Protein AF-A0ABD5JJZ3-F1 (afdb_monomer_lite)

Radius of gyration: 14.33 Å; chains: 1; bounding box: 28×43×40 Å

pLDDT: mean 74.28, std 15.23, range [34.06, 93.56]

Organism: NCBI:txid68175

Secondary structure (DSSP, 8-state):
-----TT--SPEEEE-SS-EEEEEE-BTTBEEEE--S--BTTB-EEEEEEEETTEEEEE-PBPSSSSS--EEEEPTT-EEEEEEEESS---

Structure (mmCIF, N/CA/C/O backbone):
data_AF-A0ABD5JJZ3-F1
#
_entry.id   AF-A0ABD5JJZ3-F1
#
loop_
_atom_site.group_PDB
_atom_site.id
_atom_site.type_symbol
_atom_site.label_atom_id
_atom_site.label_alt_id
_atom_site.label_comp_id
_atom_site.label_asym_id
_atom_site.label_entity_id
_atom_site.label_seq_id
_atom_site.pdbx_PDB_ins_code
_atom_site.Cartn_x
_atom_site.Cartn_y
_atom_site.Cartn_z
_atom_site.occupancy
_atom_site.B_iso_or_equiv
_atom_site.auth_seq_id
_atom_site.auth_comp_id
_atom_site.auth_asym_id
_atom_site.auth_atom_id
_atom_site.pdbx_PDB_model_num
ATOM 1 N N . MET A 1 1 ? 7.682 30.176 21.790 1.00 34.06 1 MET A N 1
ATOM 2 C CA . MET A 1 1 ? 6.903 30.206 20.539 1.00 34.06 1 MET A CA 1
ATOM 3 C C . MET A 1 1 ? 7.160 28.875 19.869 1.00 34.06 1 MET A C 1
ATOM 5 O O . MET A 1 1 ? 8.290 28.617 19.487 1.00 34.06 1 MET A O 1
ATOM 9 N N . SER A 1 2 ? 6.186 27.973 19.935 1.00 37.84 2 SER A N 1
ATOM 10 C CA . SER A 1 2 ? 6.257 26.631 19.358 1.00 37.84 2 SER A CA 1
ATOM 11 C C . SER A 1 2 ? 6.127 26.757 17.848 1.00 37.84 2 SER A C 1
ATOM 13 O O . SER A 1 2 ? 5.046 27.078 17.353 1.00 37.84 2 SER A O 1
ATOM 15 N N . ASP A 1 3 ? 7.249 26.569 17.162 1.00 37.41 3 ASP A N 1
ATOM 16 C CA . ASP A 1 3 ? 7.314 26.533 15.710 1.00 37.41 3 ASP A CA 1
ATOM 17 C C . ASP A 1 3 ? 6.438 25.372 15.235 1.00 37.41 3 ASP A C 1
ATOM 19 O O . ASP A 1 3 ? 6.684 24.202 15.532 1.00 37.41 3 ASP A O 1
ATOM 23 N N . SER A 1 4 ? 5.308 25.727 14.637 1.00 42.09 4 SER A N 1
ATOM 24 C CA . SER A 1 4 ? 4.420 24.773 14.000 1.00 42.09 4 SER A CA 1
ATOM 25 C C . SER A 1 4 ? 4.981 24.575 12.605 1.00 42.09 4 SER A C 1
ATOM 27 O O . SER A 1 4 ? 4.770 25.424 11.743 1.00 42.09 4 SER A O 1
ATOM 29 N N . ASP A 1 5 ? 5.708 23.476 12.407 1.00 43.28 5 ASP A N 1
ATOM 30 C CA . ASP A 1 5 ? 6.145 22.995 11.096 1.00 43.28 5 ASP A CA 1
ATOM 31 C C . ASP A 1 5 ? 4.919 22.713 10.210 1.00 43.28 5 ASP A C 1
ATOM 33 O O . ASP A 1 5 ? 4.427 21.588 10.080 1.00 43.28 5 ASP A O 1
ATOM 37 N N . VAL A 1 6 ? 4.393 23.764 9.585 1.00 47.75 6 VAL A N 1
ATOM 38 C CA . VAL A 1 6 ? 3.426 23.661 8.498 1.00 47.75 6 VAL A CA 1
ATOM 39 C C . VAL A 1 6 ? 4.200 23.188 7.271 1.00 47.75 6 VAL A C 1
ATOM 41 O O . VAL A 1 6 ? 4.755 23.994 6.529 1.00 47.75 6 VAL A O 1
ATOM 44 N N . GLY A 1 7 ? 4.263 21.869 7.058 1.00 41.75 7 GLY A N 1
ATOM 45 C CA . GLY A 1 7 ? 4.842 21.354 5.815 1.00 41.75 7 GLY A CA 1
ATOM 46 C C . GLY A 1 7 ? 5.086 19.857 5.635 1.00 41.75 7 GLY A C 1
ATOM 47 O O . GLY A 1 7 ? 5.566 19.489 4.572 1.00 41.75 7 GLY A O 1
ATOM 48 N N . THR A 1 8 ? 4.770 18.964 6.577 1.00 43.38 8 THR A N 1
ATOM 49 C CA . THR A 1 8 ? 4.887 17.499 6.352 1.00 43.38 8 THR A CA 1
ATOM 50 C C . THR A 1 8 ? 3.632 16.864 5.739 1.00 43.38 8 THR A C 1
ATOM 52 O O . THR A 1 8 ? 3.556 15.648 5.594 1.00 43.38 8 THR A O 1
ATOM 55 N N . GLY A 1 9 ? 2.651 17.673 5.324 1.00 46.19 9 GLY A N 1
ATOM 56 C CA . GLY A 1 9 ? 1.361 17.235 4.776 1.00 46.19 9 GLY A CA 1
ATOM 57 C C . GLY A 1 9 ? 1.393 16.707 3.337 1.00 46.19 9 GLY A C 1
ATOM 58 O O . GLY A 1 9 ? 0.378 16.776 2.657 1.00 46.19 9 GLY A O 1
ATOM 59 N N . GLY A 1 10 ? 2.534 16.233 2.836 1.00 51.69 10 GLY A N 1
ATOM 60 C CA . GLY A 1 10 ? 2.576 15.475 1.583 1.00 51.69 10 GLY A CA 1
ATOM 61 C C . GLY A 1 10 ? 2.145 14.024 1.822 1.00 51.69 10 GLY A C 1
ATOM 62 O O . GLY A 1 10 ? 2.264 13.534 2.948 1.00 51.69 10 GLY A O 1
ATOM 63 N N . PRO A 1 11 ? 1.653 13.300 0.803 1.00 63.81 11 PRO A N 1
ATOM 64 C CA . PRO A 1 11 ? 1.325 11.894 0.979 1.00 63.81 11 PRO A CA 1
ATOM 65 C C . PRO A 1 11 ? 2.582 11.110 1.377 1.00 63.81 11 PRO A C 1
ATOM 67 O O . PRO A 1 11 ? 3.617 11.206 0.713 1.00 63.81 11 PRO A O 1
ATOM 70 N N . ALA A 1 12 ? 2.499 10.322 2.452 1.00 68.94 12 ALA A N 1
ATOM 71 C CA . ALA A 1 12 ? 3.624 9.499 2.893 1.00 68.94 12 ALA A CA 1
ATOM 72 C C . ALA A 1 12 ? 4.010 8.506 1.786 1.00 68.94 12 ALA A C 1
ATOM 74 O O . ALA A 1 12 ? 3.148 7.833 1.223 1.00 68.94 12 ALA A O 1
ATOM 75 N N . VAL A 1 13 ? 5.298 8.417 1.453 1.00 71.50 13 VAL A N 1
ATOM 76 C CA . VAL A 1 13 ? 5.785 7.533 0.387 1.00 71.50 13 VAL A CA 1
ATOM 77 C C . VAL A 1 13 ? 6.150 6.172 0.971 1.00 71.50 13 VAL A C 1
ATOM 79 O O . VAL A 1 13 ? 7.123 6.049 1.715 1.00 71.50 13 VAL A O 1
ATOM 82 N N . ILE A 1 14 ? 5.399 5.138 0.596 1.00 73.50 14 ILE A N 1
ATOM 83 C CA . ILE A 1 14 ? 5.637 3.752 1.009 1.00 73.50 14 ILE A CA 1
ATOM 84 C C . ILE A 1 14 ? 6.340 3.028 -0.140 1.00 73.50 14 ILE A C 1
ATOM 86 O O . ILE A 1 14 ? 5.741 2.769 -1.187 1.00 73.50 14 ILE A O 1
ATOM 90 N N . LYS A 1 15 ? 7.624 2.710 0.053 1.00 71.62 15 LYS A N 1
ATOM 91 C CA . LYS A 1 15 ? 8.418 1.907 -0.887 1.00 71.62 15 LYS A CA 1
ATOM 92 C C . LYS A 1 15 ? 8.335 0.443 -0.484 1.00 71.62 15 LYS A C 1
ATOM 94 O O . LYS A 1 15 ? 8.748 0.086 0.617 1.00 71.62 15 LYS A O 1
ATOM 99 N N . SER A 1 16 ? 7.824 -0.403 -1.369 1.00 70.12 16 SER A N 1
ATOM 100 C CA . SER A 1 16 ? 7.819 -1.846 -1.135 1.00 70.12 16 SER A CA 1
ATOM 101 C C . SER A 1 16 ? 9.098 -2.479 -1.670 1.00 70.12 16 SER A C 1
ATOM 103 O O . SER A 1 16 ? 9.490 -2.203 -2.799 1.00 70.12 16 SER A O 1
ATOM 105 N N . THR A 1 17 ? 9.734 -3.339 -0.880 1.00 70.94 17 THR A N 1
ATOM 106 C CA . THR A 1 17 ? 10.921 -4.122 -1.276 1.00 70.94 17 THR A CA 1
ATOM 107 C C . THR A 1 17 ? 10.675 -5.634 -1.232 1.00 70.94 17 THR A C 1
ATOM 109 O O . THR A 1 17 ? 11.587 -6.414 -1.489 1.00 70.94 17 THR A O 1
ATOM 112 N N . GLY A 1 18 ? 9.447 -6.047 -0.910 1.00 74.81 18 GLY A N 1
ATOM 113 C CA . GLY A 1 18 ? 9.014 -7.435 -0.784 1.00 74.81 18 GLY A CA 1
ATOM 114 C C . GLY A 1 18 ? 7.612 -7.519 -0.173 1.00 74.81 18 GLY A C 1
ATOM 115 O O . GLY A 1 18 ? 6.967 -6.494 0.073 1.00 74.81 18 GLY A O 1
ATOM 116 N N . ASN A 1 19 ? 7.133 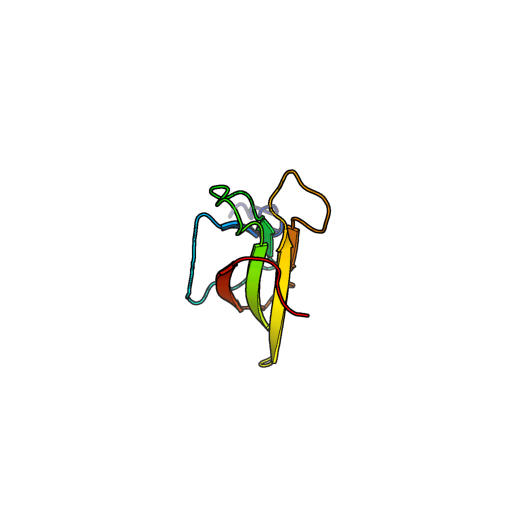-8.743 0.064 1.00 82.75 19 ASN A N 1
ATOM 117 C CA . ASN A 1 19 ? 5.851 -8.966 0.731 1.00 82.75 19 ASN A CA 1
ATOM 118 C C . ASN A 1 19 ? 5.837 -8.311 2.113 1.00 82.75 19 ASN A C 1
ATOM 120 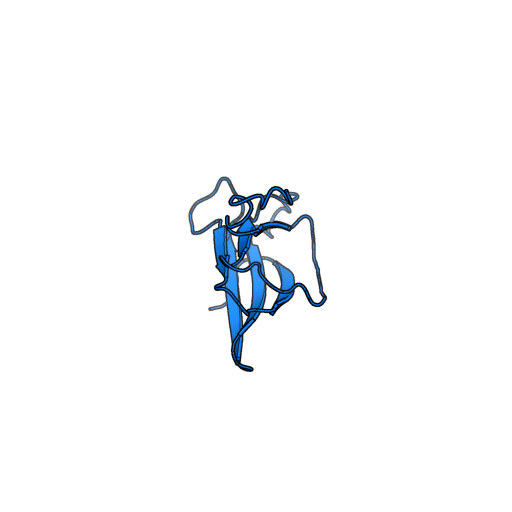O O . ASN A 1 19 ? 6.779 -8.449 2.892 1.00 82.75 19 ASN A O 1
ATOM 124 N N . TRP A 1 20 ? 4.737 -7.642 2.432 1.00 84.56 20 TRP A N 1
ATOM 125 C CA . TRP A 1 20 ? 4.526 -7.000 3.717 1.00 84.56 20 TRP A CA 1
ATOM 126 C C . TRP A 1 20 ? 3.083 -7.187 4.184 1.00 84.56 20 TRP A C 1
ATOM 128 O O . TRP A 1 20 ? 2.140 -7.158 3.392 1.00 84.56 20 TRP A O 1
ATOM 138 N N . ARG A 1 21 ? 2.914 -7.360 5.495 1.00 89.12 21 ARG A N 1
ATOM 139 C CA . ARG A 1 21 ? 1.626 -7.350 6.192 1.00 89.12 21 ARG A CA 1
ATOM 140 C C . ARG A 1 21 ? 1.779 -6.574 7.491 1.00 89.12 21 ARG A C 1
ATOM 142 O O . ARG A 1 21 ? 2.813 -6.675 8.148 1.00 89.12 21 ARG A O 1
ATOM 149 N N . GLY A 1 22 ? 0.747 -5.839 7.875 1.00 88.12 22 GLY A N 1
ATOM 150 C CA . GLY A 1 22 ? 0.752 -5.074 9.115 1.00 88.12 22 GLY A CA 1
ATOM 151 C C . GLY A 1 22 ? -0.403 -4.091 9.178 1.00 88.12 22 GLY A C 1
ATOM 152 O O . GLY A 1 22 ? -1.399 -4.249 8.485 1.00 88.12 22 GLY A O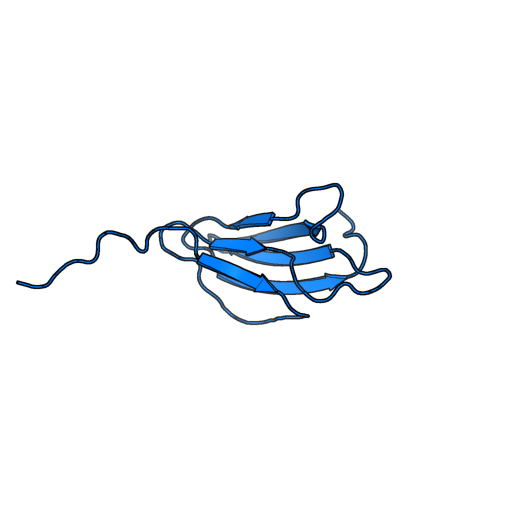 1
ATOM 153 N N . SER A 1 23 ? -0.262 -3.074 10.018 1.00 89.88 23 SER A N 1
ATOM 154 C CA . SER A 1 23 ? -1.188 -1.948 10.086 1.00 89.88 23 SER A CA 1
ATOM 155 C C . SER A 1 23 ? -0.374 -0.674 9.944 1.00 89.88 23 SER A C 1
ATOM 157 O O . SER A 1 23 ? 0.426 -0.348 10.823 1.00 89.88 23 SER A O 1
ATOM 159 N N . HIS A 1 24 ? -0.520 0.001 8.808 1.00 87.38 24 HIS A N 1
ATOM 160 C CA . HIS A 1 24 ? 0.150 1.267 8.546 1.00 87.38 24 HIS A CA 1
ATOM 161 C C . HIS A 1 24 ? -0.902 2.330 8.204 1.00 87.38 24 HIS A C 1
ATOM 163 O O . HIS A 1 24 ? -1.409 2.336 7.077 1.00 87.38 24 HIS A O 1
ATOM 169 N N . PRO A 1 25 ? -1.283 3.190 9.166 1.00 87.50 25 PRO A N 1
ATOM 170 C CA . PRO A 1 25 ? -2.226 4.268 8.905 1.00 87.50 25 PRO A CA 1
ATOM 171 C C . PRO A 1 25 ? -1.616 5.275 7.928 1.00 87.50 25 PRO A C 1
ATOM 173 O O . PRO A 1 25 ? -0.431 5.603 8.005 1.00 87.50 25 PRO A O 1
ATOM 176 N N . THR A 1 26 ? -2.428 5.767 6.999 1.00 84.19 26 THR A N 1
ATOM 177 C CA . THR A 1 26 ? -2.020 6.815 6.063 1.00 84.19 26 THR A CA 1
ATOM 178 C C . THR A 1 26 ? -1.882 8.166 6.757 1.00 84.19 26 THR A C 1
ATOM 180 O O . THR A 1 26 ? -2.561 8.429 7.752 1.00 84.19 26 THR A O 1
ATOM 183 N N . GLY A 1 27 ? -1.058 9.054 6.196 1.00 77.44 27 GLY A N 1
ATOM 184 C CA . GLY A 1 27 ? -0.939 10.432 6.677 1.00 77.44 27 GLY A CA 1
ATOM 185 C C . GLY A 1 27 ? -2.218 11.258 6.479 1.00 77.44 27 GLY A C 1
ATOM 186 O O . GLY A 1 27 ? -3.170 10.827 5.829 1.00 77.44 27 GLY A O 1
ATOM 187 N N . ILE A 1 28 ? -2.218 12.487 7.007 1.00 76.69 28 ILE A N 1
ATOM 188 C CA . ILE A 1 28 ? -3.342 13.445 6.906 1.00 76.69 28 ILE A CA 1
ATOM 189 C C . ILE A 1 28 ? -3.675 13.791 5.443 1.00 76.69 28 ILE A C 1
ATOM 191 O O . ILE A 1 28 ? -4.815 14.103 5.129 1.00 76.69 28 ILE A O 1
ATOM 195 N N . ALA A 1 29 ? -2.696 13.699 4.542 1.00 80.06 29 ALA A N 1
ATOM 196 C CA . ALA A 1 29 ? -2.876 13.888 3.102 1.00 80.06 29 ALA A CA 1
ATOM 197 C C . ALA A 1 29 ? -2.914 12.566 2.313 1.00 80.06 29 ALA A C 1
ATOM 199 O O . ALA A 1 29 ? -2.724 12.559 1.096 1.00 80.06 29 ALA A O 1
ATOM 200 N N . GLY A 1 30 ? -3.110 11.440 3.001 1.00 83.62 30 GLY A N 1
ATOM 201 C CA . GLY A 1 30 ? -3.006 10.106 2.426 1.00 83.62 30 GLY A CA 1
ATOM 202 C C . GLY A 1 30 ? -1.568 9.590 2.342 1.00 83.62 30 GLY A C 1
ATOM 203 O O . GLY A 1 30 ? -0.637 10.129 2.951 1.00 83.62 30 GLY A O 1
ATOM 204 N N . SER A 1 31 ? -1.390 8.515 1.582 1.00 84.56 31 SER A N 1
ATOM 205 C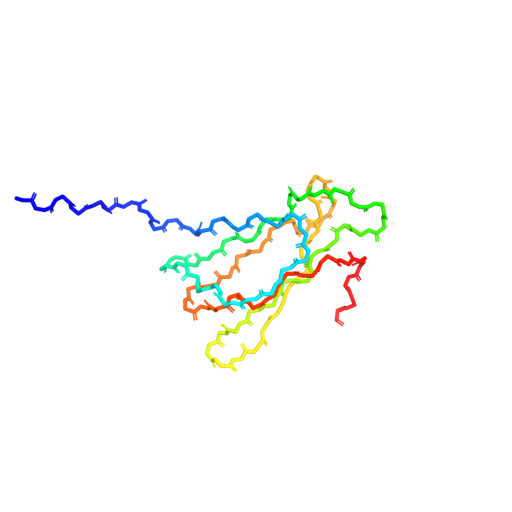 CA . SER A 1 31 ? -0.089 7.894 1.325 1.00 84.56 31 SER A CA 1
ATOM 206 C C . SER A 1 31 ? 0.024 7.481 -0.134 1.00 84.56 31 SER A C 1
ATOM 208 O O . SER A 1 31 ? -0.937 7.002 -0.726 1.00 84.56 31 SER A O 1
ATOM 210 N N . THR A 1 32 ? 1.207 7.628 -0.722 1.00 83.38 32 THR A N 1
ATOM 211 C CA . THR A 1 32 ? 1.499 7.087 -2.050 1.00 83.38 32 THR A CA 1
ATOM 212 C C . THR A 1 32 ? 2.323 5.818 -1.919 1.00 83.38 32 THR A C 1
ATOM 214 O O . THR A 1 32 ? 3.415 5.822 -1.350 1.00 83.38 32 THR A O 1
ATOM 217 N N . ILE A 1 33 ? 1.822 4.733 -2.490 1.00 80.88 33 ILE A N 1
ATOM 218 C CA . ILE A 1 33 ? 2.569 3.493 -2.659 1.00 80.88 33 ILE A CA 1
ATOM 219 C C . ILE A 1 33 ? 3.328 3.576 -3.972 1.00 80.88 33 ILE A C 1
ATOM 221 O O . ILE A 1 33 ? 2.738 3.876 -5.012 1.00 80.88 33 ILE A O 1
ATOM 225 N N . PHE A 1 34 ? 4.620 3.271 -3.915 1.00 78.44 34 PHE A N 1
ATOM 226 C CA . PHE A 1 34 ? 5.470 3.132 -5.090 1.00 78.44 34 PHE A CA 1
ATOM 227 C C . PHE A 1 34 ? 6.028 1.716 -5.177 1.00 78.44 34 PHE A C 1
ATOM 229 O O . PHE A 1 34 ? 6.668 1.222 -4.239 1.00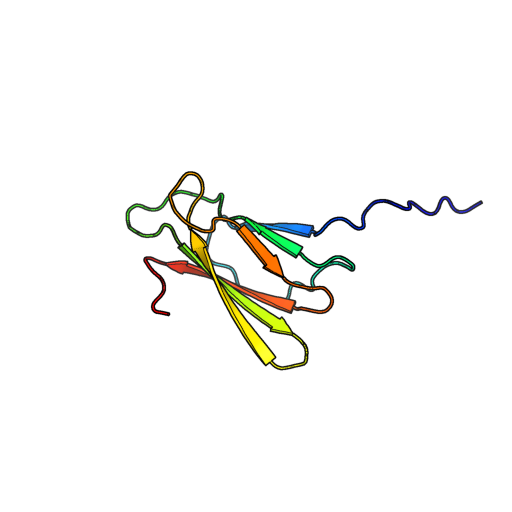 78.44 34 PHE A O 1
ATOM 236 N N . ASN A 1 35 ? 5.832 1.095 -6.338 1.00 73.69 35 ASN A N 1
ATOM 237 C CA . ASN A 1 35 ? 6.472 -0.165 -6.678 1.00 73.69 35 ASN A CA 1
ATOM 238 C C . ASN A 1 35 ? 7.861 0.115 -7.287 1.00 73.69 35 ASN A C 1
ATOM 240 O O . ASN A 1 35 ? 8.010 0.315 -8.490 1.00 73.69 35 ASN A O 1
ATOM 244 N N . ASN A 1 36 ? 8.870 0.203 -6.414 1.00 65.75 36 ASN A N 1
ATOM 245 C CA . ASN A 1 36 ? 10.281 0.431 -6.764 1.00 65.75 36 ASN A CA 1
ATOM 246 C C . ASN A 1 36 ? 11.198 -0.537 -5.989 1.00 65.75 36 ASN A C 1
ATOM 248 O O . ASN A 1 36 ? 12.260 -0.151 -5.494 1.00 65.75 36 ASN A O 1
ATOM 252 N N . GLY A 1 37 ? 10.728 -1.766 -5.770 1.00 62.22 37 GLY A N 1
ATOM 253 C CA . GLY A 1 37 ? 11.480 -2.796 -5.054 1.00 62.22 37 GLY A CA 1
ATOM 254 C C . GLY A 1 37 ? 12.474 -3.538 -5.942 1.00 62.22 37 GLY A C 1
ATOM 255 O O . GLY A 1 37 ? 12.990 -3.005 -6.923 1.00 62.22 37 GLY A O 1
ATOM 256 N N . THR A 1 38 ? 12.743 -4.796 -5.607 1.00 59.69 38 THR A N 1
ATOM 257 C CA . THR A 1 38 ? 13.621 -5.658 -6.403 1.00 59.69 38 THR A CA 1
ATOM 258 C C . THR A 1 38 ? 12.821 -6.290 -7.535 1.00 59.69 38 THR A C 1
ATOM 260 O O . THR A 1 38 ? 11.875 -7.027 -7.279 1.00 59.69 38 THR A O 1
ATOM 263 N N . ARG A 1 39 ? 13.214 -6.034 -8.788 1.00 58.97 39 ARG A N 1
ATOM 264 C CA . ARG A 1 39 ? 12.610 -6.662 -9.971 1.00 58.97 39 ARG A CA 1
ATOM 265 C C . ARG A 1 39 ? 12.732 -8.187 -9.870 1.00 58.97 39 ARG A C 1
ATOM 267 O O . ARG A 1 39 ? 13.838 -8.715 -9.989 1.00 58.97 39 ARG A O 1
ATOM 274 N N . GLN A 1 40 ? 11.621 -8.893 -9.680 1.00 56.12 40 GLN A N 1
ATOM 275 C CA . GLN A 1 40 ? 11.577 -10.350 -9.790 1.00 56.12 40 GLN A CA 1
ATOM 276 C C . GLN A 1 40 ? 11.160 -10.727 -11.221 1.00 56.12 40 GLN A C 1
ATOM 278 O O . GLN A 1 40 ? 10.138 -10.237 -11.703 1.00 56.12 40 GLN A O 1
ATOM 283 N N . PRO A 1 41 ? 11.910 -11.580 -11.940 1.00 58.91 41 PRO A N 1
ATOM 284 C CA . PRO A 1 41 ? 11.457 -12.100 -13.229 1.00 58.91 41 PRO A CA 1
ATOM 285 C C . PRO A 1 41 ? 10.102 -12.815 -13.077 1.00 58.91 41 PRO A C 1
ATOM 287 O O . PRO A 1 41 ? 10.015 -13.802 -12.352 1.00 58.91 41 PRO A O 1
ATOM 290 N N . GLY A 1 42 ? 9.054 -12.303 -13.733 1.00 60.50 42 GLY A N 1
ATOM 291 C CA . GLY A 1 42 ? 7.685 -12.842 -13.671 1.00 60.50 42 GLY A CA 1
ATOM 292 C C . GLY A 1 4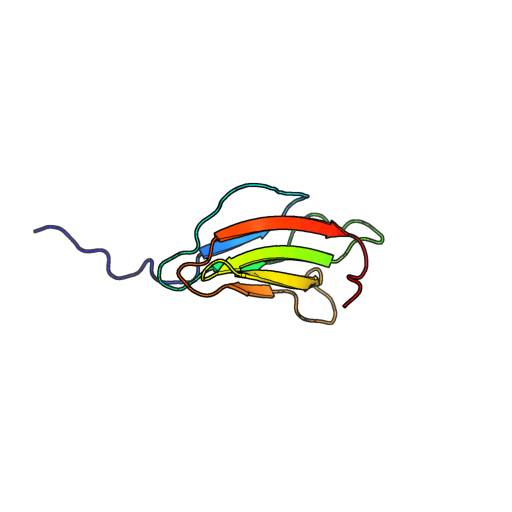2 ? 6.792 -12.294 -12.545 1.00 60.50 42 GLY A C 1
ATOM 293 O O . GLY A 1 42 ? 5.628 -12.686 -12.468 1.00 60.50 42 GLY A O 1
ATOM 294 N N . HIS A 1 43 ? 7.303 -11.397 -11.692 1.00 63.62 43 HIS A N 1
ATOM 295 C CA . HIS A 1 43 ? 6.524 -10.706 -10.659 1.00 63.62 43 HIS A CA 1
ATOM 296 C C . HIS A 1 43 ? 6.854 -9.210 -10.664 1.00 63.62 43 HIS A C 1
ATOM 298 O O . HIS A 1 43 ? 7.765 -8.757 -9.965 1.00 63.62 43 HIS A O 1
ATOM 304 N N . ASP A 1 44 ? 6.151 -8.449 -11.497 1.00 71.31 44 ASP A N 1
ATOM 305 C CA . ASP A 1 44 ? 6.288 -6.999 -11.614 1.00 71.31 44 ASP A CA 1
ATOM 306 C C . ASP A 1 44 ? 5.127 -6.228 -10.977 1.00 71.31 44 ASP A C 1
ATOM 308 O O . ASP A 1 44 ? 5.097 -5.005 -11.059 1.00 71.31 44 ASP A O 1
ATOM 312 N N . HIS A 1 45 ? 4.230 -6.884 -10.240 1.00 80.25 45 HIS A N 1
ATOM 313 C CA . HIS A 1 45 ? 3.102 -6.206 -9.607 1.00 80.25 45 HIS A CA 1
ATOM 314 C C . HIS A 1 45 ? 3.095 -6.367 -8.099 1.00 80.25 45 HIS A C 1
ATOM 316 O O . HIS A 1 45 ? 3.571 -7.356 -7.533 1.00 80.25 45 HIS A O 1
ATOM 322 N N . ILE A 1 46 ? 2.488 -5.387 -7.437 1.00 83.06 46 ILE A N 1
ATOM 323 C CA . ILE A 1 46 ? 2.189 -5.454 -6.010 1.00 83.06 46 ILE A CA 1
ATOM 324 C C . ILE A 1 46 ? 0.686 -5.338 -5.817 1.00 83.06 46 ILE A C 1
ATOM 326 O O . ILE A 1 46 ? 0.121 -4.282 -6.057 1.00 83.06 46 ILE A O 1
ATOM 330 N N . GLN A 1 47 ? 0.041 -6.356 -5.260 1.00 88.50 47 GLN A N 1
ATOM 331 C CA . GLN A 1 47 ? -1.301 -6.190 -4.713 1.00 88.50 47 GLN A CA 1
ATOM 332 C C . GLN A 1 47 ? -1.210 -5.429 -3.386 1.00 88.50 47 GLN A C 1
ATOM 334 O O . GLN A 1 47 ? -0.839 -5.994 -2.351 1.00 88.50 47 GLN A O 1
ATOM 339 N N . ALA A 1 48 ? -1.553 -4.145 -3.409 1.00 88.56 48 ALA A N 1
ATOM 340 C CA . ALA A 1 48 ? -1.749 -3.338 -2.215 1.00 88.56 48 ALA A CA 1
ATOM 341 C C . ALA A 1 48 ? -3.179 -3.509 -1.701 1.00 88.56 48 ALA A C 1
ATOM 343 O O . ALA A 1 48 ? -4.123 -3.419 -2.482 1.00 88.56 48 ALA A O 1
ATOM 344 N N . THR A 1 49 ? -3.345 -3.724 -0.395 1.00 91.75 49 THR A N 1
ATOM 345 C CA . THR A 1 49 ? -4.667 -3.835 0.247 1.00 91.75 49 THR A CA 1
ATOM 346 C C . THR A 1 49 ? -4.754 -2.901 1.440 1.00 91.75 49 THR A C 1
ATOM 348 O O . THR A 1 49 ? -3.911 -2.964 2.339 1.00 91.75 49 THR A O 1
ATOM 351 N N . TRP A 1 50 ? -5.790 -2.076 1.507 1.00 92.25 50 TRP A N 1
ATOM 352 C CA . TRP A 1 50 ? -6.034 -1.163 2.621 1.00 92.25 50 TRP A CA 1
ATOM 353 C C . TRP A 1 50 ? -7.486 -1.216 3.082 1.00 92.25 50 TRP A C 1
ATOM 355 O O . TRP A 1 50 ? -8.373 -1.639 2.347 1.00 92.25 50 TRP A O 1
ATOM 365 N N . VAL A 1 51 ? -7.723 -0.773 4.312 1.00 92.56 51 VAL A N 1
ATOM 366 C CA . VAL A 1 51 ? -9.064 -0.581 4.862 1.00 92.56 51 VAL A CA 1
ATOM 367 C C . VAL A 1 51 ? -9.349 0.910 4.944 1.00 92.56 51 VAL A C 1
ATOM 369 O O . VAL A 1 51 ? -8.540 1.658 5.487 1.00 92.56 51 VAL A O 1
ATOM 372 N N . PHE A 1 52 ? -10.495 1.340 4.430 1.00 89.12 52 PHE A N 1
ATOM 373 C CA . PHE A 1 52 ? -10.996 2.708 4.544 1.00 89.12 52 PHE A CA 1
ATOM 374 C C . PHE A 1 52 ? -12.482 2.660 4.901 1.00 89.12 52 PHE A C 1
ATOM 376 O O . PHE A 1 52 ? -13.244 1.939 4.264 1.00 89.12 52 PHE A O 1
ATOM 383 N N . ASN A 1 53 ? -12.896 3.375 5.952 1.00 88.81 53 ASN A N 1
ATOM 384 C CA . ASN A 1 53 ? -14.272 3.340 6.471 1.00 88.81 53 ASN A CA 1
ATOM 385 C C . ASN A 1 53 ? -14.820 1.913 6.699 1.00 88.81 53 ASN A C 1
ATOM 387 O O . ASN A 1 53 ? -15.979 1.622 6.419 1.00 88.81 53 ASN A O 1
ATOM 391 N N . GLY A 1 54 ? -13.967 1.003 7.183 1.00 89.06 54 GLY A N 1
ATOM 392 C CA . GLY A 1 54 ? -14.327 -0.400 7.418 1.00 89.06 54 GLY A CA 1
ATOM 393 C C . GLY A 1 54 ? -14.447 -1.258 6.152 1.00 89.06 54 GLY A C 1
ATOM 394 O O . GLY A 1 54 ? -14.703 -2.453 6.263 1.00 89.06 54 GLY A O 1
ATOM 395 N N . GLN A 1 55 ? -14.233 -0.687 4.965 1.00 91.38 55 GLN A N 1
ATOM 396 C CA . GLN A 1 55 ? -14.231 -1.412 3.699 1.00 91.38 55 GLN A CA 1
ATOM 397 C C . GLN A 1 55 ? -12.807 -1.747 3.272 1.00 91.38 55 GLN A C 1
ATOM 399 O O . GLN A 1 55 ? -11.921 -0.893 3.293 1.00 91.38 55 GLN A O 1
ATOM 404 N N . THR A 1 56 ? -12.598 -2.990 2.849 1.00 93.00 56 THR A N 1
ATOM 405 C CA . THR A 1 56 ? -11.343 -3.422 2.234 1.00 93.00 56 THR A CA 1
ATOM 406 C C . THR A 1 56 ? -11.321 -2.989 0.773 1.00 93.00 56 THR A C 1
ATOM 408 O O . THR A 1 56 ? -12.267 -3.228 0.029 1.00 93.00 56 THR A O 1
ATOM 411 N N . SER A 1 57 ? -10.235 -2.353 0.361 1.00 90.56 57 SER A N 1
ATOM 412 C CA . SER A 1 57 ? -9.952 -1.948 -1.013 1.00 90.56 57 SER A CA 1
ATOM 413 C C . SER A 1 57 ? -8.560 -2.425 -1.405 1.00 90.56 57 SER A C 1
ATOM 415 O O . SER A 1 57 ? -7.711 -2.670 -0.544 1.00 90.56 57 SER A O 1
ATOM 417 N N . GLY A 1 58 ? -8.310 -2.546 -2.703 1.00 89.25 58 GLY A N 1
ATOM 418 C CA . GLY A 1 58 ? -6.992 -2.899 -3.196 1.00 89.25 58 GLY A CA 1
ATOM 419 C C . GLY A 1 58 ? -6.705 -2.330 -4.572 1.00 89.25 58 GLY A C 1
ATOM 420 O O . GLY A 1 58 ? -7.611 -1.925 -5.297 1.00 89.25 58 GLY A O 1
ATOM 421 N N . ARG A 1 59 ? -5.419 -2.275 -4.910 1.00 87.62 59 ARG A N 1
ATOM 422 C CA . ARG A 1 59 ? -4.938 -1.911 -6.243 1.00 87.62 59 ARG A CA 1
ATOM 423 C C . ARG A 1 59 ? -3.642 -2.639 -6.535 1.00 87.62 59 ARG A C 1
ATOM 425 O O . ARG A 1 59 ? -2.925 -3.014 -5.608 1.00 87.62 59 ARG A O 1
ATOM 432 N N . CYS A 1 60 ? -3.353 -2.789 -7.818 1.00 84.12 60 CYS A N 1
ATOM 433 C CA . CYS A 1 60 ? -2.219 -3.536 -8.313 1.00 84.12 60 CYS A CA 1
ATOM 434 C C . CYS A 1 60 ? -1.255 -2.644 -9.119 1.00 84.12 60 CYS A C 1
ATOM 436 O O . CYS A 1 60 ? -1.417 -2.530 -10.332 1.00 84.12 60 CYS A O 1
ATOM 438 N N . PRO A 1 61 ? -0.288 -1.945 -8.486 1.00 79.62 61 PRO A N 1
ATOM 439 C CA . PRO A 1 61 ? 0.667 -1.134 -9.231 1.00 79.62 61 PRO A CA 1
ATOM 440 C C . PRO A 1 61 ? 1.765 -1.966 -9.908 1.00 79.62 61 PRO A C 1
ATOM 442 O O . PRO A 1 61 ? 2.380 -2.828 -9.269 1.00 79.62 61 PRO A O 1
ATOM 445 N N . HIS A 1 62 ? 2.071 -1.625 -11.160 1.00 77.94 62 HIS A N 1
ATOM 446 C CA . HIS A 1 62 ? 3.171 -2.182 -11.954 1.00 77.94 62 HIS A CA 1
ATOM 447 C C . HIS A 1 62 ? 4.545 -1.698 -11.474 1.00 77.94 62 HIS A C 1
ATOM 449 O O . HIS A 1 62 ? 4.689 -0.638 -10.863 1.00 77.94 62 HIS A O 1
ATOM 455 N N . PHE A 1 63 ? 5.584 -2.463 -11.778 1.00 70.50 63 PHE A N 1
ATOM 456 C CA . PHE A 1 63 ? 6.960 -2.131 -11.449 1.00 70.50 63 PHE A CA 1
ATOM 457 C C . PHE A 1 63 ? 7.446 -0.960 -12.302 1.00 70.50 63 PHE A C 1
ATOM 459 O O . PHE A 1 63 ? 7.306 -0.960 -13.526 1.00 70.50 63 PHE A O 1
ATOM 466 N N . HIS A 1 64 ? 8.073 0.031 -11.669 1.00 66.50 64 HIS A N 1
ATOM 467 C CA . HIS A 1 64 ? 8.724 1.118 -12.393 1.00 66.50 64 HIS A CA 1
ATOM 468 C C . HIS A 1 64 ? 10.196 0.787 -12.708 1.00 66.50 64 HIS A C 1
ATOM 470 O O . HIS A 1 64 ? 10.923 0.404 -11.789 1.00 66.50 64 HIS A O 1
ATOM 476 N N . PRO A 1 65 ? 10.701 1.019 -13.939 1.00 59.03 65 PRO A N 1
ATOM 477 C CA . PRO A 1 65 ? 10.001 1.507 -15.132 1.00 59.03 65 PRO A CA 1
ATOM 478 C C . PRO A 1 65 ? 9.283 0.385 -15.907 1.00 59.03 65 PRO A C 1
ATOM 480 O O . PRO A 1 65 ? 9.840 -0.693 -16.105 1.00 59.03 65 PRO A O 1
ATOM 483 N N . GLY A 1 66 ? 8.075 0.673 -16.401 1.00 60.62 66 GLY A N 1
ATOM 484 C CA . GLY A 1 66 ? 7.239 -0.257 -17.167 1.00 60.62 66 GLY A CA 1
ATOM 485 C C . GLY A 1 66 ? 5.927 0.395 -17.630 1.00 60.62 66 GLY A C 1
ATOM 486 O O . GLY A 1 66 ? 5.609 1.498 -17.172 1.00 60.62 66 GLY A O 1
ATOM 487 N N . PRO A 1 67 ? 5.186 -0.224 -18.568 1.00 61.22 67 PRO A N 1
ATOM 488 C CA . PRO A 1 67 ? 3.836 0.218 -18.916 1.00 61.22 67 PRO A CA 1
ATOM 489 C C . PRO A 1 67 ? 2.879 0.023 -17.724 1.00 61.22 67 PRO A C 1
ATOM 491 O O . PRO A 1 67 ? 3.008 -0.950 -16.990 1.00 61.22 67 PRO A O 1
ATOM 494 N N . GLY A 1 68 ? 1.917 0.936 -17.542 1.00 67.12 68 GLY A N 1
ATOM 495 C CA . GLY A 1 68 ? 0.882 0.846 -16.500 1.00 67.12 68 GLY A CA 1
ATOM 496 C C . GLY A 1 68 ? 1.071 1.782 -15.298 1.00 67.12 68 GLY A C 1
ATOM 497 O O . GLY A 1 68 ? 2.035 2.547 -15.200 1.00 67.12 68 GLY A O 1
ATOM 498 N N . ASP A 1 69 ? 0.105 1.743 -14.376 1.00 73.88 69 ASP A N 1
ATOM 499 C CA . ASP A 1 69 ? 0.121 2.540 -13.146 1.00 73.88 69 ASP A CA 1
ATOM 500 C C . ASP A 1 69 ? 1.162 1.973 -12.171 1.00 73.88 69 ASP A C 1
ATOM 502 O O . ASP A 1 69 ? 0.939 0.941 -11.551 1.00 73.88 69 ASP A O 1
ATOM 506 N N . TYR A 1 70 ? 2.291 2.655 -11.980 1.00 73.94 70 TYR A N 1
ATOM 507 C CA . TYR A 1 70 ? 3.361 2.212 -11.067 1.00 73.94 70 TYR A CA 1
ATOM 508 C C . TYR A 1 70 ? 3.291 2.821 -9.658 1.00 73.94 70 TYR A C 1
ATOM 510 O O . TYR A 1 70 ? 4.140 2.581 -8.789 1.00 73.94 70 TYR A O 1
ATOM 518 N N . LYS A 1 71 ? 2.276 3.655 -9.429 1.00 74.94 71 LYS A N 1
ATOM 519 C CA . LYS A 1 71 ? 2.000 4.296 -8.147 1.00 74.94 71 LYS A CA 1
ATOM 520 C C . LYS A 1 71 ? 0.512 4.246 -7.842 1.00 74.94 71 LYS A C 1
ATOM 522 O O . LYS A 1 71 ? -0.319 4.238 -8.745 1.00 74.94 71 LYS A O 1
ATOM 527 N N . SER A 1 72 ? 0.167 4.254 -6.564 1.00 80.62 72 SER A N 1
ATOM 528 C CA . SER A 1 72 ? -1.222 4.386 -6.121 1.00 80.62 72 SER A CA 1
ATOM 529 C C . SER A 1 72 ? -1.308 5.295 -4.915 1.00 80.62 72 SER A C 1
ATOM 531 O O . SER A 1 72 ? -0.518 5.170 -3.982 1.00 80.62 72 SER A O 1
ATOM 533 N N . ILE A 1 73 ? -2.263 6.220 -4.953 1.00 83.25 73 ILE A N 1
ATOM 534 C CA . ILE A 1 73 ? -2.561 7.109 -3.836 1.00 83.25 73 ILE A CA 1
ATOM 535 C C . ILE A 1 73 ? -3.686 6.464 -3.038 1.00 83.25 73 ILE A C 1
ATOM 537 O O . ILE A 1 73 ? -4.758 6.186 -3.573 1.00 83.25 73 ILE A O 1
ATOM 541 N N . ILE A 1 74 ? -3.426 6.231 -1.761 1.00 86.12 74 ILE A N 1
ATOM 542 C CA . ILE A 1 74 ? -4.430 5.860 -0.778 1.00 86.12 74 ILE A CA 1
ATOM 543 C C . ILE A 1 74 ? -4.839 7.144 -0.059 1.00 86.12 74 ILE A C 1
ATOM 545 O O . ILE A 1 74 ? -3.971 7.902 0.377 1.00 86.12 74 ILE A O 1
ATOM 549 N N . GLY A 1 75 ? -6.150 7.384 0.033 1.00 83.50 75 GLY A N 1
ATOM 550 C CA . GLY A 1 75 ? -6.715 8.540 0.732 1.00 83.50 75 GLY A CA 1
ATOM 551 C C . GLY A 1 75 ? -6.328 8.598 2.211 1.00 83.50 75 GLY A C 1
ATOM 552 O O . GLY A 1 75 ? -5.783 7.644 2.768 1.00 83.50 75 GLY A O 1
ATOM 553 N N . ASP A 1 76 ? -6.608 9.735 2.843 1.00 82.62 76 ASP A N 1
ATOM 554 C CA . ASP A 1 76 ? -6.444 9.902 4.284 1.00 82.62 76 ASP A CA 1
ATOM 555 C C . ASP A 1 76 ? -7.361 8.942 5.063 1.00 82.62 76 ASP A C 1
ATOM 557 O O . ASP A 1 76 ? -8.347 8.424 4.540 1.00 82.62 76 ASP A O 1
ATOM 561 N N . LYS A 1 77 ? -7.029 8.676 6.335 1.00 86.38 77 LYS A N 1
ATOM 562 C CA . LYS A 1 77 ? -7.783 7.769 7.235 1.00 86.38 77 LYS A CA 1
ATOM 563 C C . LYS A 1 77 ? -7.907 6.320 6.749 1.00 86.38 77 LYS A C 1
ATOM 565 O O . LYS A 1 77 ? -8.715 5.559 7.283 1.00 86.38 77 LYS A O 1
ATOM 570 N N . ALA A 1 78 ? -7.118 5.924 5.762 1.00 90.06 78 ALA A N 1
ATOM 571 C CA . ALA A 1 78 ? -6.987 4.532 5.392 1.00 90.06 78 ALA A CA 1
ATOM 572 C C . ALA A 1 78 ? -5.891 3.859 6.224 1.00 90.06 78 ALA A C 1
ATOM 574 O O . ALA A 1 78 ? -4.963 4.495 6.726 1.00 90.06 78 ALA A O 1
ATOM 575 N N . THR A 1 79 ? -5.971 2.541 6.322 1.00 91.62 79 THR A N 1
ATOM 576 C CA . THR A 1 79 ? -4.931 1.713 6.927 1.00 91.62 79 THR A CA 1
ATOM 577 C C . THR A 1 79 ? -4.457 0.720 5.889 1.00 91.62 79 THR A C 1
ATOM 579 O O . THR A 1 79 ? -5.208 -0.175 5.504 1.00 91.62 79 THR A O 1
ATOM 582 N N . LEU A 1 80 ? -3.215 0.858 5.431 1.00 90.50 80 LEU A N 1
ATOM 583 C CA . LEU A 1 80 ? -2.581 -0.150 4.592 1.00 90.50 80 LEU A CA 1
ATOM 584 C C . LEU A 1 80 ? -2.376 -1.421 5.423 1.00 90.50 80 LEU A C 1
ATOM 586 O O . LEU A 1 80 ? -1.829 -1.369 6.527 1.00 90.50 80 LEU A O 1
ATOM 590 N N . THR A 1 81 ? -2.821 -2.553 4.883 1.00 93.56 81 THR A N 1
ATOM 591 C CA . THR A 1 81 ? -2.832 -3.848 5.581 1.00 93.56 81 THR A CA 1
ATOM 592 C C . THR A 1 81 ? -1.903 -4.881 4.957 1.00 93.56 81 THR A C 1
ATOM 594 O O . THR A 1 81 ? -1.354 -5.734 5.661 1.00 93.56 81 THR A O 1
ATOM 597 N N . SER A 1 82 ? -1.686 -4.807 3.642 1.00 90.38 82 SER A N 1
ATOM 598 C CA . SER A 1 82 ? -0.735 -5.676 2.956 1.00 90.38 82 SER A CA 1
ATOM 599 C C . SER A 1 82 ? -0.186 -5.068 1.668 1.00 90.38 82 SER A C 1
ATOM 601 O O . SER A 1 82 ? -0.821 -4.233 1.020 1.00 90.38 82 SER A O 1
ATOM 603 N N . LEU A 1 83 ? 1.009 -5.527 1.310 1.00 87.19 83 LEU A N 1
ATOM 604 C CA . LEU A 1 83 ? 1.638 -5.371 0.004 1.00 87.19 83 LEU A CA 1
ATOM 605 C C . LEU A 1 83 ? 2.112 -6.764 -0.404 1.00 87.19 83 LEU A C 1
ATOM 607 O O . LEU A 1 83 ? 2.952 -7.344 0.282 1.00 87.19 83 LEU A O 1
ATOM 611 N N . THR A 1 84 ? 1.561 -7.324 -1.474 1.00 86.38 84 THR A N 1
ATOM 612 C CA . THR A 1 84 ? 1.915 -8.675 -1.931 1.00 86.38 84 THR A CA 1
ATOM 613 C C . THR A 1 84 ? 2.501 -8.605 -3.330 1.00 86.38 84 THR A C 1
ATOM 615 O O . THR A 1 84 ? 1.784 -8.292 -4.272 1.00 86.38 84 THR A O 1
ATOM 618 N N . TRP A 1 85 ? 3.787 -8.905 -3.458 1.00 80.06 85 TRP A N 1
ATOM 619 C CA . TRP A 1 85 ? 4.456 -9.119 -4.733 1.00 80.06 85 TRP A CA 1
ATOM 620 C C . TRP A 1 85 ? 3.907 -10.378 -5.384 1.00 80.06 85 TRP A C 1
ATOM 622 O O . TRP A 1 85 ? 3.851 -11.443 -4.759 1.00 80.06 85 TRP A O 1
ATOM 632 N N . ARG A 1 86 ? 3.475 -10.240 -6.631 1.00 76.88 86 ARG A N 1
ATOM 633 C CA . ARG A 1 86 ? 2.934 -11.329 -7.441 1.00 76.88 86 ARG A CA 1
ATOM 634 C C . ARG A 1 86 ? 3.150 -11.019 -8.922 1.00 76.88 86 ARG A C 1
ATOM 636 O O . ARG A 1 86 ? 3.703 -9.978 -9.268 1.00 76.88 86 ARG A O 1
ATOM 643 N N . GLY A 1 87 ? 2.773 -11.968 -9.782 1.00 73.56 87 GLY A N 1
ATOM 644 C CA . GLY A 1 87 ? 2.634 -11.701 -11.217 1.00 73.56 87 GLY A CA 1
ATOM 645 C C . GLY A 1 87 ? 1.456 -10.762 -11.459 1.00 73.56 87 GLY A C 1
ATOM 646 O O . GLY A 1 87 ? 0.989 -10.125 -10.516 1.00 73.56 87 GLY A O 1
ATOM 647 N N . GLU A 1 88 ? 0.928 -10.742 -12.679 1.00 69.38 88 GLU A N 1
ATOM 648 C CA . GLU A 1 88 ? -0.305 -10.011 -12.990 1.00 69.38 88 GLU A CA 1
ATOM 649 C C . GLU A 1 88 ? -1.372 -10.229 -11.894 1.00 69.38 88 GLU A C 1
ATOM 651 O O . GLU A 1 88 ? -1.532 -11.328 -11.330 1.00 69.38 88 GLU A O 1
ATOM 656 N N . CYS A 1 89 ? -2.062 -9.154 -11.523 1.00 68.75 89 CYS A N 1
ATOM 657 C CA . CYS A 1 89 ? -3.225 -9.277 -10.660 1.00 68.75 89 CYS A CA 1
ATOM 658 C C . CYS A 1 89 ? -4.424 -9.632 -11.526 1.00 68.75 89 CYS A C 1
ATOM 660 O O . CYS A 1 89 ? -4.654 -9.005 -12.553 1.00 68.75 89 CYS A O 1
ATOM 662 N N . ASP A 1 90 ? -5.176 -10.640 -11.100 1.00 62.66 90 ASP A N 1
ATOM 663 C CA . ASP A 1 90 ? -6.495 -10.895 -11.658 1.00 62.66 90 ASP A CA 1
ATOM 664 C C . ASP A 1 90 ? -7.424 -9.792 -11.124 1.00 62.66 90 ASP A C 1
ATOM 666 O O . ASP A 1 90 ? -7.502 -9.613 -9.903 1.00 62.66 90 ASP A O 1
ATOM 670 N N . ASP A 1 91 ? -8.031 -9.020 -12.030 1.00 50.47 91 ASP A N 1
ATOM 671 C CA . ASP A 1 91 ? -8.966 -7.924 -11.723 1.00 50.47 91 ASP A CA 1
ATOM 672 C C . ASP A 1 91 ? -10.253 -8.406 -11.024 1.00 50.47 91 ASP A C 1
ATOM 674 O O . ASP A 1 91 ? -10.821 -9.446 -11.442 1.00 50.47 91 ASP A O 1
#

Foldseek 3Di:
DDPDPPDPLDWAEAEDQAKDFDWAATDPAFHKYAQAHDDDVQWQWKWWWKADPNDIDTDIAGHPPDPDHRMDTDGHRIITGIIHTHHDDDD

Sequence (91 aa):
MSDSDVGTGGPAVIKSTGNWRGSHPTGIAGSTIFNNGTRQPGHDHIQATWVFNGQTSGRCPHFHPGPGDYKSIIGDKATLTSLTWRGECDD